Protein AF-A0A0M2GBN3-F1 (afdb_monomer)

Sequence (144 aa):
MLDSSGSTPCVQWPMKGEISLDLTEGSWTAGGGMTFTRVSDGHSLRFTGAHGDLARRSMSVDAAVGDGAARSVDLSTYELDMTKMTVTMPSLNSPGSVEGKPFDTMLTQDGAAVFSRAFGASPVAPGDSVATVAGRVDVVPALG

Organism: NCBI:txid284040

Secondary structure (DSSP, 8-state):
-EE-SSSS-EE---EEEEE-TTSSSEEEEEEEEEEEE-TTT--EEEEEEEEEETTTTEEEEEEEETTPPPEEEEEEEE---GGGEEEE--BTTB-EEEEEEEEEEEEPHHHHHHHHHHHSS-SS-TTSEEEEEEEEEEE-----

Foldseek 3Di:
DFDPVDPDIDDDWDKDWDADLVLQFIKIWTADKDKDADPVPRWIKIWGTWMDTSNQQWIWTFIDTRPRGTDIFGFWGFDDDVVQWDWAPDDPVAFIKIWGDKGFTFGAPRNQVSCCVRPVGRPDDGRDGPDIDTDMDTHDDPPD

Nearest PDB structures (foldseek):
  6jsd-assembly1_A  TM=6.138E-01  e=3.384E-04  Corynebacterium glutamicum ATCC 13032
  6jsa-assembly1_A  TM=6.168E-01  e=3.594E-03  Corynebacterium glutamicum ATCC 13032
  8smu-assembly1_A  TM=5.776E-01  e=1.083E-02  Aequorea victoria
  6jsd-assembly1_B  TM=5.378E-01  e=3.437E-02  Corynebacterium glutamicum ATCC 13032

Solvent-accessible surface area (backbone atoms only — not comparable to full-atom values): 8026 Å² total; per-residue (Å²): 85,81,44,66,89,53,101,63,70,40,78,53,62,64,70,51,70,51,69,45,92,86,60,58,39,38,41,36,38,32,63,65,69,50,74,49,64,43,84,92,78,65,48,27,37,35,39,29,64,36,33,38,38,43,63,79,28,33,32,31,26,30,43,20,45,59,93,45,75,66,40,83,36,56,34,29,36,50,72,86,59,69,91,49,46,47,75,44,77,58,53,102,90,42,70,11,34,44,36,39,56,76,40,56,26,23,24,27,67,59,29,29,50,53,38,24,71,51,70,75,46,42,97,53,58,61,68,36,69,74,46,77,46,64,50,74,47,78,38,70,81,85,81,125

pLDDT: mean 90.74, std 8.34, range [45.16, 98.56]

Structure (mmCIF, N/CA/C/O backbone):
data_AF-A0A0M2GBN3-F1
#
_entry.id   AF-A0A0M2GBN3-F1
#
loop_
_atom_site.group_PDB
_atom_site.id
_atom_site.type_symbol
_atom_site.label_atom_id
_atom_site.label_alt_id
_atom_site.label_comp_id
_atom_site.label_asym_id
_atom_site.label_entity_id
_atom_site.label_seq_id
_atom_site.pdbx_PDB_ins_code
_atom_site.Cartn_x
_atom_site.Cartn_y
_atom_site.Cartn_z
_atom_site.occupancy
_atom_site.B_iso_or_equiv
_atom_site.auth_seq_id
_atom_site.auth_comp_id
_atom_site.auth_asym_id
_atom_site.auth_atom_id
_atom_site.pdbx_PDB_model_num
ATOM 1 N N . MET A 1 1 ? -10.821 0.638 -6.961 1.00 64.75 1 MET A N 1
ATOM 2 C CA . MET A 1 1 ? -12.039 -0.136 -7.303 1.00 64.75 1 MET A CA 1
ATOM 3 C C . MET A 1 1 ? -11.844 -1.554 -6.790 1.00 64.75 1 MET A C 1
ATOM 5 O O . MET A 1 1 ? -10.717 -2.023 -6.859 1.00 64.75 1 MET A O 1
ATOM 9 N N . LEU A 1 2 ? -12.866 -2.197 -6.215 1.00 75.31 2 LEU A N 1
ATOM 10 C CA . LEU A 1 2 ? -12.756 -3.612 -5.848 1.00 75.31 2 LEU A CA 1
ATOM 11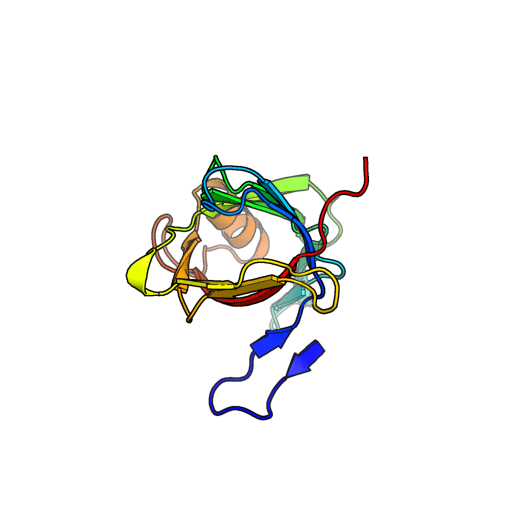 C C . LEU A 1 2 ? -12.852 -4.444 -7.129 1.00 75.31 2 LEU A C 1
ATOM 13 O O . LEU A 1 2 ? -13.855 -4.367 -7.833 1.00 75.31 2 LEU A O 1
ATOM 17 N N . ASP A 1 3 ? -11.804 -5.197 -7.423 1.00 75.69 3 ASP A N 1
ATOM 18 C CA . ASP A 1 3 ? -11.768 -6.183 -8.490 1.00 75.69 3 ASP A CA 1
ATOM 19 C C . ASP A 1 3 ? -11.948 -7.568 -7.871 1.00 75.69 3 ASP A C 1
ATOM 21 O O . ASP A 1 3 ? -11.071 -8.070 -7.173 1.00 75.69 3 ASP A O 1
ATOM 25 N N . SER A 1 4 ? -13.113 -8.168 -8.099 1.00 79.00 4 SER A N 1
ATOM 26 C CA . SER A 1 4 ? -13.454 -9.519 -7.648 1.00 79.00 4 SER A CA 1
ATOM 27 C C . SER A 1 4 ? -13.465 -10.537 -8.792 1.00 79.00 4 SER A C 1
ATOM 29 O O . SER A 1 4 ? -14.097 -11.582 -8.663 1.00 79.00 4 SER A O 1
ATOM 31 N N . SER A 1 5 ? -12.845 -10.221 -9.935 1.00 75.06 5 SER A N 1
ATOM 32 C CA . SER A 1 5 ? -12.803 -11.121 -11.096 1.00 75.06 5 SER A CA 1
ATOM 33 C C . SER A 1 5 ? -11.834 -12.297 -10.916 1.00 75.06 5 SER A C 1
ATOM 35 O O . SER A 1 5 ? -11.997 -13.330 -11.565 1.00 75.06 5 SER A O 1
ATOM 37 N N . GLY A 1 6 ? -10.849 -12.159 -10.022 1.00 71.06 6 GLY A N 1
ATOM 38 C CA . GLY A 1 6 ? -9.901 -13.210 -9.650 1.00 71.06 6 GLY A CA 1
ATOM 39 C C . GLY A 1 6 ? -10.337 -14.045 -8.440 1.00 71.06 6 GLY A C 1
ATOM 40 O O . GLY A 1 6 ? -11.309 -13.736 -7.754 1.00 71.06 6 GLY A O 1
ATOM 41 N N . SER A 1 7 ? -9.566 -15.094 -8.133 1.00 73.19 7 SER A N 1
ATOM 42 C CA . SER A 1 7 ? -9.783 -15.954 -6.954 1.0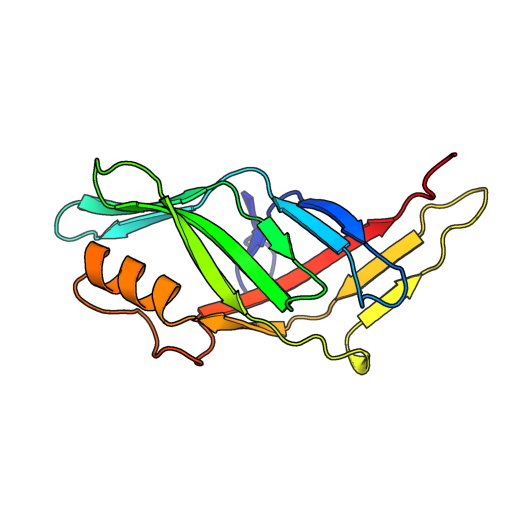0 73.19 7 SER A CA 1
ATOM 43 C C . SER A 1 7 ? -9.594 -15.229 -5.617 1.00 73.19 7 SER A C 1
ATOM 45 O O . SER A 1 7 ? -10.092 -15.692 -4.594 1.00 73.19 7 SER A O 1
ATOM 47 N N . THR A 1 8 ? -8.884 -14.100 -5.633 1.00 72.75 8 THR A N 1
ATOM 48 C CA . THR A 1 8 ? -8.676 -13.223 -4.481 1.00 72.75 8 THR A CA 1
ATOM 49 C C . THR A 1 8 ? -9.129 -11.821 -4.875 1.00 72.75 8 THR A C 1
ATOM 51 O O . THR A 1 8 ? -8.511 -11.230 -5.761 1.00 72.75 8 THR A O 1
ATOM 54 N N . PRO A 1 9 ? -10.203 -11.283 -4.271 1.00 75.75 9 PRO A N 1
ATOM 55 C CA . PRO A 1 9 ? -10.622 -9.915 -4.530 1.00 75.75 9 PRO A CA 1
ATOM 56 C C . PRO A 1 9 ? -9.524 -8.925 -4.136 1.00 75.75 9 PRO A C 1
ATOM 58 O O . PRO A 1 9 ? -9.018 -8.972 -3.015 1.00 75.75 9 PRO A O 1
ATOM 61 N N . CYS A 1 10 ? -9.183 -8.011 -5.039 1.00 81.06 10 CYS A N 1
ATOM 62 C CA . CYS A 1 10 ? -8.128 -7.022 -4.845 1.00 81.06 10 CYS A CA 1
ATOM 63 C C . CYS A 1 10 ? -8.698 -5.608 -4.928 1.00 81.06 10 CYS A C 1
ATOM 65 O O . CYS A 1 10 ? -9.567 -5.311 -5.746 1.00 81.06 10 CYS A O 1
ATOM 67 N N . VAL A 1 11 ? -8.178 -4.694 -4.113 1.00 83.62 11 VAL A N 1
ATOM 68 C CA . VAL A 1 11 ? -8.454 -3.267 -4.295 1.00 83.62 11 VAL A CA 1
ATOM 69 C C . VAL A 1 11 ? -7.442 -2.713 -5.292 1.00 83.62 11 VAL A C 1
ATOM 71 O O . VAL A 1 11 ? -6.245 -2.709 -5.033 1.00 83.62 11 VAL A O 1
ATOM 74 N N . GLN A 1 12 ? -7.925 -2.233 -6.434 1.00 85.31 12 GLN A N 1
ATOM 75 C CA . GLN A 1 12 ? -7.095 -1.568 -7.432 1.00 85.31 12 GLN A CA 1
ATOM 76 C C . GLN A 1 12 ? -6.989 -0.070 -7.138 1.00 85.31 12 GLN A C 1
ATOM 78 O O . GLN A 1 12 ? -8.018 0.610 -6.985 1.00 85.31 12 GLN A O 1
ATOM 83 N N . TRP A 1 13 ? -5.760 0.445 -7.133 1.00 84.62 13 TRP A N 1
ATOM 84 C CA . TRP A 1 13 ? -5.470 1.871 -7.019 1.00 84.62 13 TRP A CA 1
ATOM 85 C C . TRP A 1 13 ? -4.651 2.373 -8.210 1.00 84.62 13 TRP A C 1
ATOM 87 O O . TRP A 1 13 ? -3.619 1.784 -8.529 1.00 84.62 13 TRP A O 1
ATOM 97 N N . PRO A 1 14 ? -5.075 3.469 -8.864 1.00 86.88 14 PRO A N 1
ATOM 98 C CA . PRO A 1 14 ? -4.258 4.110 -9.880 1.00 86.88 14 PRO A CA 1
ATOM 99 C C . PRO A 1 14 ? -3.063 4.795 -9.211 1.00 86.88 14 PRO A C 1
ATOM 101 O O . PRO A 1 14 ? -3.238 5.614 -8.302 1.00 86.88 14 PRO A O 1
ATOM 104 N N . MET A 1 15 ? -1.861 4.465 -9.681 1.00 89.88 15 MET A N 1
ATOM 105 C CA . MET A 1 15 ? -0.604 5.024 -9.191 1.00 89.88 15 MET A CA 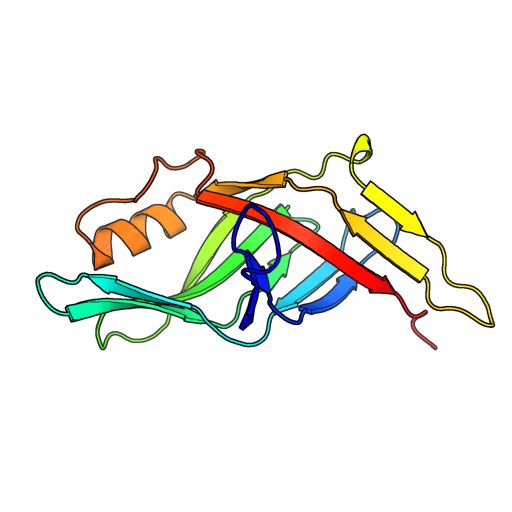1
ATOM 106 C C . MET A 1 15 ? 0.032 5.930 -10.243 1.00 89.88 15 MET A C 1
ATOM 108 O O . MET A 1 15 ? -0.083 5.684 -11.442 1.00 89.88 15 MET A O 1
ATOM 112 N N . LYS A 1 16 ? 0.723 6.970 -9.782 1.00 92.38 16 LYS A N 1
ATOM 113 C CA . LYS A 1 16 ? 1.589 7.822 -10.602 1.00 92.38 16 LYS A CA 1
ATOM 114 C C . LYS A 1 16 ? 2.855 8.152 -9.827 1.00 92.38 16 LYS A C 1
ATOM 116 O O . LYS A 1 16 ? 2.797 8.305 -8.607 1.00 92.38 16 LYS A O 1
ATOM 121 N N . GLY A 1 17 ? 3.972 8.297 -10.519 1.00 92.00 17 GLY A N 1
ATOM 122 C CA . GLY A 1 17 ? 5.248 8.531 -9.866 1.00 92.00 17 GLY A CA 1
ATOM 123 C C . GLY A 1 17 ? 6.413 8.506 -10.834 1.00 92.00 17 GLY A C 1
ATOM 124 O O . GLY A 1 17 ? 6.224 8.375 -12.043 1.00 92.00 17 GLY A O 1
ATOM 125 N N . GLU A 1 18 ? 7.601 8.595 -10.262 1.00 91.62 18 GLU A N 1
ATOM 126 C CA . GLU A 1 18 ? 8.876 8.491 -10.957 1.00 91.62 18 GLU A CA 1
ATOM 127 C C . GLU A 1 18 ? 9.688 7.398 -10.273 1.00 91.62 18 GLU A C 1
ATOM 129 O O . GLU A 1 18 ? 9.801 7.379 -9.049 1.00 91.62 18 GLU A O 1
ATOM 134 N N . ILE A 1 19 ? 10.223 6.464 -11.055 1.00 89.31 19 ILE A N 1
ATOM 135 C CA . ILE A 1 19 ? 11.038 5.359 -10.549 1.00 89.31 19 ILE A CA 1
ATOM 136 C C . ILE A 1 19 ? 12.293 5.212 -11.396 1.00 89.31 19 ILE A C 1
ATOM 138 O O . ILE A 1 19 ? 12.258 5.391 -12.617 1.00 89.31 19 ILE A O 1
ATOM 142 N N . SER A 1 20 ? 13.398 4.854 -10.753 1.00 88.12 20 SER A N 1
ATOM 143 C CA . SER A 1 20 ? 14.586 4.391 -11.450 1.00 88.12 20 SER A CA 1
ATOM 144 C C . SER A 1 20 ? 14.341 2.983 -12.005 1.00 88.12 20 SER A C 1
ATOM 146 O O . SER A 1 20 ? 13.613 2.179 -11.423 1.00 88.12 20 SER A O 1
ATOM 148 N N . LEU A 1 21 ? 14.931 2.661 -13.158 1.00 82.19 21 LEU A N 1
ATOM 149 C CA . LEU A 1 21 ? 14.709 1.366 -13.822 1.00 82.19 21 LEU A CA 1
ATOM 150 C C . LEU A 1 21 ? 15.380 0.19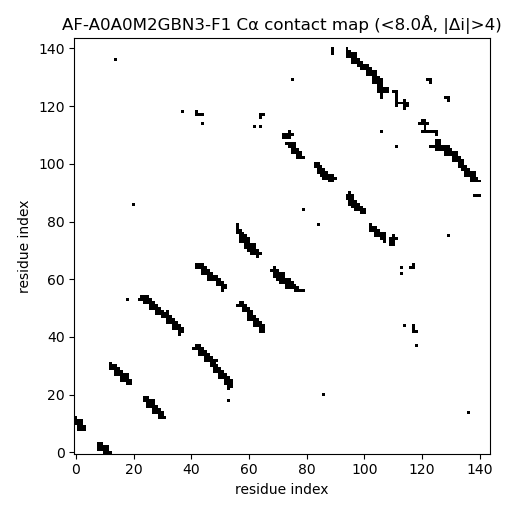0 -13.098 1.00 82.19 21 LEU A C 1
ATOM 152 O O . LEU A 1 21 ? 14.963 -0.953 -13.263 1.00 82.19 21 LEU A O 1
ATOM 156 N N . ASP A 1 22 ? 16.396 0.465 -12.283 1.00 86.69 22 ASP A N 1
ATOM 157 C CA . ASP A 1 22 ? 17.009 -0.499 -11.365 1.00 86.69 22 ASP A CA 1
ATOM 158 C C . ASP A 1 22 ? 16.214 -0.656 -10.051 1.00 86.69 22 ASP A C 1
ATOM 160 O O . ASP A 1 22 ? 16.592 -1.452 -9.192 1.00 86.69 22 ASP A O 1
ATOM 164 N N . LEU A 1 23 ? 15.098 0.073 -9.908 1.00 88.88 23 LEU A N 1
ATOM 165 C CA . LEU A 1 23 ? 14.180 0.052 -8.769 1.00 88.88 23 LEU A CA 1
ATOM 166 C C . LEU A 1 23 ? 14.846 0.381 -7.424 1.00 88.88 23 LEU A C 1
ATOM 168 O O . LEU A 1 23 ? 14.370 -0.061 -6.371 1.00 88.88 23 LEU A O 1
ATOM 172 N N . THR A 1 24 ? 15.953 1.122 -7.435 1.00 91.12 24 THR A N 1
ATOM 173 C CA . THR A 1 24 ? 16.660 1.565 -6.225 1.00 91.12 24 THR A CA 1
ATOM 174 C C . THR A 1 24 ? 16.111 2.881 -5.682 1.00 91.12 24 THR A C 1
ATOM 176 O O . THR A 1 24 ? 16.101 3.074 -4.468 1.00 91.12 24 THR A O 1
ATOM 179 N N . GLU A 1 25 ? 15.579 3.741 -6.550 1.00 93.50 25 GLU A N 1
ATOM 180 C CA . GLU A 1 25 ? 15.081 5.072 -6.216 1.00 93.50 25 GLU A CA 1
ATOM 181 C C . GLU A 1 25 ? 13.736 5.354 -6.883 1.00 93.50 25 GLU A C 1
ATOM 183 O O . GLU A 1 25 ? 13.368 4.774 -7.904 1.00 93.50 25 GLU A O 1
ATOM 188 N N . GLY A 1 26 ? 12.987 6.281 -6.297 1.00 92.25 26 GLY A N 1
ATOM 189 C CA . GLY A 1 26 ? 11.717 6.718 -6.845 1.00 92.25 26 GLY A CA 1
ATOM 190 C C . GLY A 1 26 ? 10.658 6.946 -5.789 1.00 92.25 26 GLY A C 1
ATOM 191 O O . GLY A 1 26 ? 10.793 6.553 -4.627 1.00 92.25 26 GLY A O 1
ATOM 192 N N . SER A 1 27 ? 9.575 7.565 -6.224 1.00 94.81 27 SER A N 1
ATOM 193 C CA . SER A 1 27 ? 8.390 7.776 -5.416 1.00 94.81 27 SER A CA 1
ATOM 194 C C . SER A 1 27 ? 7.138 7.615 -6.255 1.00 94.81 27 SER A C 1
ATOM 196 O O . SER A 1 27 ? 7.117 7.856 -7.464 1.00 94.81 27 SER A O 1
ATOM 198 N N . TRP A 1 28 ? 6.067 7.193 -5.602 1.00 93.25 28 TRP A N 1
ATOM 199 C CA . TRP A 1 28 ? 4.761 7.108 -6.228 1.00 93.25 28 TRP A CA 1
ATOM 200 C C . TRP A 1 28 ? 3.682 7.564 -5.266 1.00 93.25 28 TRP A C 1
ATOM 202 O O . TRP A 1 28 ? 3.825 7.518 -4.050 1.00 93.25 28 TRP A O 1
ATOM 212 N N . THR A 1 29 ? 2.571 7.999 -5.839 1.00 94.25 29 THR A N 1
ATOM 213 C CA . THR A 1 29 ? 1.349 8.332 -5.119 1.00 94.25 29 THR A CA 1
ATOM 214 C C . THR A 1 29 ? 0.205 7.537 -5.712 1.00 94.25 29 THR A C 1
ATOM 216 O O . THR A 1 29 ? 0.138 7.351 -6.931 1.00 94.25 29 THR A O 1
ATOM 219 N N . ALA A 1 30 ? -0.702 7.076 -4.860 1.00 90.12 30 ALA A N 1
ATOM 220 C CA . ALA A 1 30 ? -1.927 6.431 -5.289 1.00 90.12 30 ALA A CA 1
ATOM 221 C C . ALA A 1 30 ? -3.130 7.323 -4.977 1.00 90.12 30 ALA A C 1
ATOM 223 O O . ALA A 1 30 ? -3.284 7.850 -3.872 1.00 90.12 30 ALA A O 1
ATOM 224 N N . GLY A 1 31 ? -3.993 7.500 -5.975 1.00 85.12 31 GLY A N 1
ATOM 225 C CA . GLY A 1 31 ? -5.258 8.200 -5.794 1.00 85.12 31 GLY A CA 1
ATOM 226 C C . GLY A 1 31 ? -6.280 7.335 -5.053 1.00 85.12 31 GLY A C 1
ATOM 227 O O . GLY A 1 31 ? -6.329 6.119 -5.229 1.00 85.12 31 GLY A O 1
ATOM 228 N N . GLY A 1 32 ? -7.153 7.979 -4.278 1.00 86.31 32 GLY A N 1
ATOM 229 C CA . GLY A 1 32 ? -8.266 7.327 -3.588 1.00 86.31 32 GLY A CA 1
ATOM 230 C C . GLY A 1 32 ? -8.042 7.157 -2.087 1.00 86.31 32 GLY A C 1
ATOM 231 O O . GLY A 1 32 ? -7.325 7.929 -1.450 1.00 86.31 32 GLY A O 1
ATOM 232 N N . GLY A 1 33 ? -8.733 6.180 -1.507 1.00 89.75 33 GLY A N 1
ATOM 233 C CA . GLY A 1 33 ? -8.648 5.878 -0.087 1.00 89.75 33 GLY A CA 1
ATOM 234 C C . GLY A 1 33 ? -9.409 4.616 0.288 1.00 89.75 33 GLY A C 1
ATOM 235 O O . GLY A 1 33 ? -10.173 4.069 -0.511 1.00 89.75 33 GLY A O 1
ATOM 236 N N . MET A 1 34 ? -9.188 4.171 1.517 1.00 90.69 34 MET A N 1
ATOM 237 C CA . MET A 1 34 ? -9.821 3.002 2.113 1.00 90.69 34 MET A CA 1
ATOM 238 C C . MET A 1 34 ? -10.391 3.383 3.472 1.00 90.69 34 MET A C 1
ATOM 240 O O . MET A 1 34 ? -9.721 4.052 4.255 1.00 90.69 34 MET A O 1
ATOM 244 N N . THR A 1 35 ? -11.617 2.950 3.748 1.00 93.62 35 THR A N 1
ATOM 245 C CA . THR A 1 35 ? -12.256 3.145 5.049 1.00 93.62 35 THR A CA 1
ATOM 246 C C . THR A 1 35 ? -12.613 1.790 5.629 1.00 93.62 35 THR A C 1
ATOM 248 O O . THR A 1 35 ? -13.327 1.010 5.001 1.00 93.62 35 THR A O 1
ATOM 251 N N . PHE A 1 36 ? -12.140 1.535 6.840 1.00 93.50 36 PHE A N 1
ATOM 252 C CA . PHE A 1 36 ? -12.572 0.428 7.676 1.00 93.50 36 PHE A CA 1
ATOM 253 C C . PHE A 1 36 ? -13.589 0.955 8.674 1.00 93.50 36 PHE A C 1
ATOM 255 O O . PHE A 1 36 ? -13.321 1.951 9.341 1.00 93.50 36 PHE A O 1
ATOM 262 N N . THR A 1 37 ? -14.723 0.276 8.804 1.00 94.75 37 THR A N 1
ATOM 263 C CA . THR A 1 37 ? -15.758 0.626 9.778 1.00 94.75 37 THR A CA 1
ATOM 264 C C . THR A 1 37 ? -16.029 -0.582 10.654 1.00 94.75 37 THR A C 1
ATOM 266 O O . THR A 1 37 ? -16.371 -1.657 10.157 1.00 94.75 37 THR A O 1
ATOM 269 N N . ARG A 1 38 ? -15.884 -0.417 11.967 1.00 92.00 38 ARG A N 1
ATOM 270 C CA . ARG A 1 38 ? -16.227 -1.448 12.937 1.00 92.00 38 ARG A CA 1
ATOM 271 C C . ARG A 1 38 ? -17.746 -1.560 13.019 1.00 92.00 38 ARG A C 1
ATOM 273 O O . ARG A 1 38 ? -18.432 -0.617 13.397 1.00 92.00 38 ARG A O 1
ATOM 280 N N . VAL A 1 39 ? -18.272 -2.733 12.676 1.00 92.75 39 VAL A N 1
ATOM 281 C CA . VAL A 1 39 ? -19.722 -2.971 12.566 1.00 92.75 39 VAL A CA 1
ATOM 282 C C . VAL A 1 39 ? -20.462 -2.745 13.889 1.00 92.75 39 VAL A C 1
ATOM 284 O O . VAL A 1 39 ? -21.602 -2.298 13.874 1.00 92.75 39 VAL A O 1
ATOM 287 N N . SER A 1 40 ? -19.828 -3.030 15.030 1.00 92.81 40 SER A N 1
ATOM 288 C CA . SER A 1 40 ? -20.490 -2.973 16.338 1.00 92.81 40 SER A CA 1
ATOM 289 C C . SER A 1 40 ? -20.884 -1.565 16.788 1.00 92.81 40 SER A C 1
ATOM 291 O O . SER A 1 40 ? -21.837 -1.430 17.548 1.00 92.81 40 SER A O 1
ATOM 293 N N . ASP A 1 41 ? -20.152 -0.530 16.370 1.00 92.38 41 ASP A N 1
ATOM 294 C CA . ASP A 1 41 ? -20.349 0.843 16.857 1.00 92.38 41 ASP A CA 1
ATOM 295 C C . ASP A 1 41 ? -20.124 1.936 15.802 1.00 92.38 41 ASP A C 1
ATOM 297 O O . ASP A 1 41 ? -20.200 3.122 16.113 1.00 92.38 41 ASP A O 1
ATOM 301 N N . GLY A 1 42 ? -19.844 1.558 14.554 1.00 92.06 42 GLY A N 1
ATOM 302 C CA . GLY A 1 42 ? -19.613 2.496 13.460 1.00 92.06 42 GLY A CA 1
ATOM 303 C C . GLY A 1 42 ? -18.280 3.242 13.539 1.00 92.06 42 GLY A C 1
ATOM 304 O O . GLY A 1 42 ? -18.044 4.121 12.712 1.00 92.06 42 GLY A O 1
ATOM 305 N N . HIS A 1 43 ? -17.395 2.910 14.486 1.00 94.31 43 HIS A N 1
ATOM 306 C CA . HIS A 1 43 ? -16.099 3.574 14.591 1.00 94.31 43 HIS A CA 1
ATOM 307 C C . HIS A 1 43 ? -15.246 3.280 13.353 1.00 94.31 43 HIS A C 1
ATOM 309 O O . HIS A 1 43 ? -15.150 2.128 12.923 1.00 94.31 43 HIS A O 1
ATOM 315 N N . SER A 1 44 ? -14.627 4.308 12.769 1.00 96.62 44 SER A N 1
ATOM 316 C CA . SER A 1 44 ? -13.967 4.190 11.468 1.00 96.62 44 SER A CA 1
ATOM 317 C C . SER A 1 44 ? -12.486 4.552 11.483 1.00 96.62 44 SER A C 1
ATOM 319 O O . SER A 1 44 ? -12.053 5.437 12.214 1.00 96.62 44 SER A O 1
ATOM 321 N N . LEU A 1 45 ? -11.724 3.923 10.595 1.00 97.50 45 LEU A N 1
ATOM 322 C CA . LEU A 1 45 ? -10.360 4.287 10.232 1.00 97.50 45 LEU A CA 1
ATOM 323 C C . LEU A 1 45 ? -10.316 4.531 8.730 1.00 97.50 45 LEU A C 1
ATOM 325 O O . LEU A 1 45 ? -10.646 3.641 7.948 1.00 97.50 45 LEU A O 1
ATOM 329 N N . ARG A 1 46 ? -9.901 5.727 8.326 1.00 96.75 46 ARG A N 1
ATOM 330 C CA . ARG A 1 46 ? -9.756 6.110 6.926 1.00 96.75 46 ARG A CA 1
ATOM 331 C C . ARG A 1 46 ? -8.289 6.331 6.592 1.00 96.75 46 ARG A C 1
ATOM 333 O O . ARG A 1 46 ? -7.622 7.107 7.267 1.00 96.75 46 ARG A O 1
ATOM 340 N N . PHE A 1 47 ? -7.840 5.706 5.513 1.00 95.81 47 PHE A N 1
ATOM 341 C CA . PHE A 1 47 ? -6.556 5.953 4.875 1.00 95.81 47 PHE A CA 1
ATOM 342 C C . PHE A 1 47 ? -6.757 6.652 3.533 1.00 95.81 47 PHE A C 1
ATOM 344 O O . PHE A 1 47 ? -7.601 6.247 2.729 1.00 95.81 47 PHE A O 1
ATOM 351 N N . THR A 1 48 ? -5.975 7.692 3.284 1.00 94.56 48 THR A N 1
ATOM 352 C CA . THR A 1 48 ? -5.922 8.442 2.022 1.00 94.56 48 THR A CA 1
ATOM 353 C C . THR A 1 48 ? -4.478 8.800 1.688 1.00 94.56 48 THR A C 1
ATOM 355 O O . THR A 1 48 ? -3.593 8.590 2.510 1.00 94.56 48 THR A O 1
ATOM 358 N N . GLY A 1 49 ? -4.235 9.348 0.495 1.00 93.31 49 GLY A N 1
ATOM 359 C CA . GLY A 1 49 ? -2.940 9.961 0.177 1.00 93.31 49 GLY A CA 1
ATOM 360 C C . GLY A 1 49 ? -1.768 8.984 0.250 1.00 93.31 49 GLY A C 1
ATOM 361 O O . GLY A 1 49 ? -0.707 9.346 0.742 1.00 93.31 49 GLY A O 1
ATOM 362 N N . ALA A 1 50 ? -1.970 7.738 -0.190 1.00 94.69 50 ALA A N 1
ATOM 363 C CA . ALA A 1 50 ? -0.915 6.738 -0.130 1.00 94.69 50 ALA A CA 1
ATOM 364 C C . ALA A 1 50 ? 0.286 7.175 -0.977 1.00 94.69 50 ALA A C 1
ATOM 366 O O . ALA A 1 50 ? 0.132 7.534 -2.149 1.00 94.69 50 ALA A O 1
ATOM 367 N N . HIS A 1 51 ? 1.465 7.130 -0.370 1.00 96.12 51 HIS A N 1
ATOM 368 C CA . HIS A 1 51 ? 2.734 7.507 -0.965 1.00 96.12 51 HIS A CA 1
ATOM 369 C C . HIS A 1 51 ? 3.760 6.406 -0.706 1.00 96.12 51 HIS A C 1
ATOM 371 O O . HIS A 1 51 ? 3.967 6.010 0.439 1.00 96.12 51 HIS A O 1
ATOM 377 N N . GLY A 1 52 ? 4.423 5.927 -1.752 1.00 95.19 52 GLY A N 1
ATOM 378 C CA . GLY A 1 52 ? 5.541 5.002 -1.623 1.00 95.19 52 GLY A CA 1
ATOM 379 C C . GLY A 1 52 ? 6.874 5.680 -1.881 1.00 95.19 52 GLY A C 1
ATOM 380 O O . GLY A 1 52 ? 7.003 6.465 -2.816 1.00 95.19 52 GLY A O 1
ATOM 381 N N . ASP A 1 53 ? 7.866 5.331 -1.069 1.00 96.25 53 ASP A N 1
ATOM 382 C CA . ASP A 1 53 ? 9.269 5.700 -1.241 1.00 96.25 53 ASP A CA 1
ATOM 383 C C . ASP A 1 53 ? 10.064 4.425 -1.540 1.00 96.25 53 ASP A C 1
ATOM 385 O O . ASP A 1 53 ? 10.094 3.485 -0.736 1.00 96.25 53 ASP A O 1
ATOM 389 N N . LEU A 1 54 ? 10.656 4.367 -2.733 1.00 93.81 54 LEU A N 1
ATOM 390 C CA . LEU A 1 54 ? 11.318 3.170 -3.232 1.00 93.81 54 LEU A CA 1
ATOM 391 C C . LEU A 1 54 ? 12.686 2.952 -2.581 1.00 93.81 54 LEU A C 1
ATOM 393 O O . LEU A 1 54 ? 13.050 1.802 -2.338 1.00 93.81 54 LEU A O 1
ATOM 397 N N . ALA A 1 55 ? 13.397 4.031 -2.246 1.00 94.50 55 ALA A N 1
ATOM 398 C CA . ALA A 1 55 ? 14.700 3.972 -1.588 1.00 94.50 55 ALA A CA 1
ATOM 399 C C . ALA A 1 55 ? 14.564 3.531 -0.126 1.00 94.50 55 ALA A C 1
ATOM 401 O O . ALA A 1 55 ? 15.336 2.703 0.360 1.00 94.50 55 ALA A O 1
ATOM 402 N N . ARG A 1 56 ? 13.542 4.038 0.571 1.00 95.88 56 ARG A N 1
ATOM 403 C CA . ARG A 1 56 ? 13.220 3.647 1.953 1.00 95.88 56 ARG A CA 1
ATOM 404 C C . ARG A 1 56 ? 12.439 2.345 2.048 1.00 95.88 56 ARG A C 1
ATOM 406 O O . ARG A 1 56 ? 12.290 1.821 3.149 1.00 95.88 56 ARG A O 1
ATOM 413 N N . ARG A 1 57 ? 11.937 1.841 0.917 1.00 95.38 57 ARG A N 1
ATOM 414 C CA . ARG A 1 57 ? 11.079 0.655 0.838 1.00 95.38 57 ARG A CA 1
ATOM 415 C C . ARG A 1 57 ? 9.870 0.762 1.769 1.00 95.38 57 ARG A C 1
ATOM 417 O O . ARG A 1 57 ? 9.539 -0.166 2.507 1.00 95.38 57 ARG A O 1
ATOM 424 N N . SER A 1 58 ? 9.230 1.926 1.762 1.00 96.69 58 SER A N 1
ATOM 425 C CA . SER A 1 58 ? 8.138 2.245 2.675 1.00 96.69 58 SER A CA 1
ATOM 426 C C . SER A 1 58 ? 6.923 2.802 1.952 1.00 96.69 58 SER A C 1
ATOM 428 O O . SER A 1 58 ? 7.001 3.305 0.829 1.00 96.69 58 SER A O 1
ATOM 430 N N . MET A 1 59 ? 5.778 2.679 2.613 1.00 96.31 59 MET A N 1
ATOM 431 C CA . MET A 1 59 ? 4.510 3.263 2.218 1.00 96.31 59 MET A CA 1
ATOM 432 C C . MET A 1 59 ? 3.948 4.053 3.393 1.00 96.31 59 MET A C 1
ATOM 434 O O . MET A 1 59 ? 3.719 3.495 4.470 1.00 96.31 59 MET A O 1
ATOM 438 N N . SER A 1 60 ? 3.683 5.331 3.165 1.00 97.56 60 SER A N 1
ATOM 439 C CA . SER A 1 60 ? 2.991 6.213 4.093 1.00 97.56 60 SER A CA 1
ATOM 440 C C . SER A 1 60 ? 1.591 6.550 3.589 1.00 97.56 60 SER A C 1
ATOM 442 O O . SER A 1 60 ? 1.287 6.444 2.399 1.00 97.56 60 SER A O 1
ATOM 444 N N . VAL A 1 61 ? 0.709 6.907 4.517 1.00 97.44 61 VAL A N 1
ATOM 445 C CA . VAL A 1 61 ? -0.680 7.297 4.250 1.00 97.44 61 VAL A CA 1
ATOM 446 C C . VAL A 1 61 ? -1.093 8.413 5.199 1.00 97.44 61 VAL A C 1
ATOM 448 O O . VAL A 1 61 ? -0.581 8.520 6.312 1.00 97.44 61 VAL A O 1
ATOM 451 N N . ASP A 1 62 ? -2.101 9.180 4.810 1.00 97.88 62 ASP A N 1
ATOM 452 C CA . ASP A 1 62 ? -2.843 10.034 5.725 1.00 97.88 62 ASP A CA 1
ATOM 453 C C . ASP A 1 62 ? -3.941 9.217 6.415 1.00 97.88 62 ASP A C 1
ATOM 455 O O . ASP A 1 62 ? -4.878 8.739 5.769 1.00 97.88 62 ASP A O 1
ATOM 459 N N . ALA A 1 63 ? -3.835 9.061 7.735 1.00 97.94 63 ALA A N 1
ATOM 460 C CA . ALA A 1 63 ? -4.755 8.283 8.554 1.00 97.94 63 ALA A CA 1
ATOM 461 C C . ALA A 1 63 ? -5.653 9.170 9.432 1.00 97.94 63 ALA A C 1
ATOM 463 O O . ALA A 1 63 ? -5.165 9.951 10.255 1.00 97.94 63 ALA A O 1
ATOM 464 N N . ALA A 1 64 ? -6.970 8.995 9.323 1.00 97.94 64 ALA A N 1
ATOM 465 C CA . ALA A 1 64 ? -7.980 9.607 10.190 1.00 97.94 64 ALA A CA 1
ATOM 466 C C . ALA A 1 64 ? -8.749 8.524 10.966 1.00 97.94 64 ALA A C 1
ATOM 468 O O . ALA A 1 64 ? -9.184 7.533 10.385 1.00 97.94 64 ALA A O 1
ATOM 469 N N . VAL A 1 65 ? -8.923 8.714 12.277 1.00 97.12 65 VAL A N 1
ATOM 470 C CA . VAL A 1 65 ? -9.657 7.784 13.161 1.00 97.12 65 VAL A CA 1
ATOM 471 C C . VAL A 1 65 ? -10.885 8.497 13.705 1.00 97.12 65 VAL A C 1
ATOM 473 O O . VAL A 1 65 ? -10.738 9.571 14.295 1.00 97.12 65 VAL A O 1
ATOM 476 N N . GLY A 1 66 ? -12.064 7.907 13.511 1.00 94.31 66 GLY A N 1
ATOM 477 C CA . GLY A 1 66 ? -13.355 8.559 13.723 1.00 94.31 66 GLY A CA 1
ATOM 478 C C . GLY A 1 66 ? -13.422 9.892 12.975 1.00 94.31 66 GLY A C 1
ATOM 479 O O . GLY A 1 66 ? -12.980 9.987 11.831 1.00 94.31 66 GLY A O 1
ATOM 480 N N . ASP A 1 67 ? -13.879 10.931 13.671 1.00 91.50 67 ASP A N 1
ATOM 481 C CA . ASP A 1 67 ? -13.929 12.314 13.170 1.00 91.50 67 ASP A CA 1
ATOM 482 C C . ASP A 1 67 ? -12.621 13.097 13.408 1.00 91.50 67 ASP A C 1
ATOM 484 O O . ASP A 1 67 ? -12.568 14.322 13.292 1.00 91.50 67 ASP A O 1
ATOM 488 N N . GLY A 1 68 ? -11.546 12.405 13.799 1.00 93.38 68 GLY A N 1
ATOM 489 C CA . GLY A 1 68 ? -10.249 13.020 14.047 1.00 93.38 68 GLY A CA 1
ATOM 490 C C . GLY A 1 68 ? -9.575 13.523 12.769 1.00 93.38 68 GLY A C 1
ATOM 491 O O . GLY A 1 68 ? -9.764 12.981 11.682 1.00 93.38 68 GLY A O 1
ATOM 492 N N . ALA A 1 69 ? -8.712 14.531 12.916 1.00 95.06 69 ALA A N 1
ATOM 49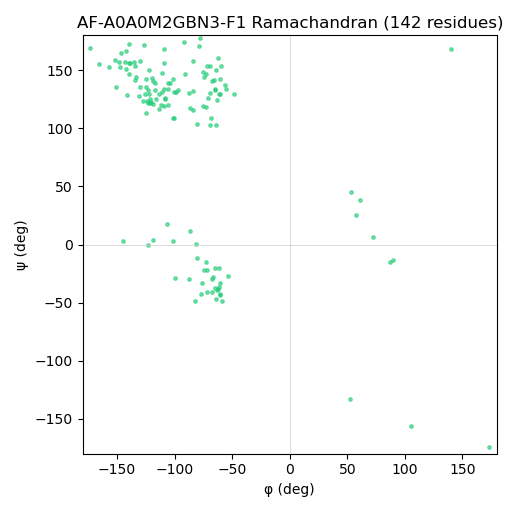3 C CA . ALA A 1 69 ? -7.901 15.033 11.811 1.00 95.06 69 ALA A CA 1
ATOM 494 C C . ALA A 1 69 ? -6.973 13.946 11.242 1.00 95.06 69 ALA A C 1
ATOM 496 O O . ALA A 1 69 ? -6.392 13.153 11.994 1.00 95.06 69 ALA A O 1
ATOM 497 N N . ALA A 1 70 ? -6.810 13.955 9.918 1.00 97.06 70 ALA A N 1
ATOM 498 C CA . ALA A 1 70 ? -5.862 13.092 9.232 1.00 97.06 70 ALA A CA 1
ATOM 499 C C . ALA A 1 70 ? -4.420 13.459 9.612 1.00 97.06 70 ALA A C 1
ATOM 501 O O . ALA A 1 70 ? -4.087 14.636 9.775 1.00 97.06 70 ALA A O 1
ATOM 502 N N . ARG A 1 71 ? -3.568 12.446 9.772 1.00 97.00 71 ARG A N 1
ATOM 503 C CA . ARG A 1 71 ? -2.132 12.604 10.024 1.00 97.00 71 ARG A CA 1
ATOM 504 C C . ARG A 1 71 ? -1.352 11.647 9.140 1.00 97.00 71 ARG A C 1
ATOM 506 O O . ARG A 1 71 ? -1.783 10.507 8.988 1.00 97.00 71 ARG A O 1
ATOM 513 N N . SER A 1 72 ? -0.213 12.100 8.629 1.00 97.31 72 SER A N 1
ATOM 514 C CA . SER A 1 72 ? 0.716 11.235 7.907 1.00 97.31 72 SER A CA 1
ATOM 515 C C . SER A 1 72 ? 1.296 10.182 8.850 1.00 97.31 72 SER A C 1
ATOM 517 O O . SER A 1 72 ? 1.651 10.489 9.993 1.00 97.31 72 SER A O 1
ATOM 519 N N . VAL A 1 73 ? 1.316 8.939 8.382 1.00 97.75 73 VAL A N 1
ATOM 520 C CA . VAL A 1 73 ? 1.744 7.750 9.117 1.00 97.75 73 VAL A CA 1
ATOM 521 C C . VAL A 1 73 ? 2.512 6.858 8.158 1.00 97.75 73 VAL A C 1
ATOM 523 O O . VAL A 1 73 ? 1.994 6.508 7.096 1.00 97.75 73 VAL A O 1
ATOM 526 N N . ASP A 1 74 ? 3.709 6.437 8.555 1.00 97.38 74 ASP A N 1
ATOM 527 C CA . ASP A 1 74 ? 4.420 5.353 7.883 1.00 97.38 74 ASP A CA 1
ATOM 528 C C . ASP A 1 74 ? 3.655 4.063 8.166 1.00 97.38 74 ASP A C 1
ATOM 530 O O . ASP A 1 74 ? 3.697 3.548 9.277 1.00 97.38 74 ASP A O 1
ATOM 534 N N . LEU A 1 75 ? 2.879 3.578 7.199 1.00 97.75 75 LEU A N 1
ATOM 535 C CA . LEU A 1 75 ? 1.943 2.474 7.403 1.00 97.75 75 LEU A CA 1
ATOM 536 C C . LEU A 1 75 ? 2.646 1.125 7.322 1.00 97.75 75 LEU A C 1
ATOM 538 O O . LEU A 1 75 ? 2.425 0.253 8.159 1.00 97.75 75 LEU A O 1
ATOM 542 N N . SER A 1 76 ? 3.454 0.936 6.283 1.00 98.00 76 SER A N 1
ATOM 543 C CA . SER A 1 76 ? 4.092 -0.349 6.018 1.00 98.00 76 SER A CA 1
ATOM 544 C C . SER A 1 76 ? 5.446 -0.187 5.349 1.00 98.00 76 SER A C 1
ATOM 546 O O . SER A 1 76 ? 5.723 0.827 4.707 1.00 98.00 76 SER A O 1
ATOM 548 N N . THR A 1 77 ? 6.282 -1.203 5.491 1.00 98.06 77 THR A N 1
ATOM 549 C CA . THR A 1 77 ? 7.493 -1.396 4.694 1.00 98.06 77 THR A CA 1
ATOM 550 C C . THR A 1 77 ? 7.300 -2.569 3.745 1.00 98.06 77 THR A C 1
ATOM 552 O O . THR A 1 77 ? 6.329 -3.317 3.845 1.00 98.06 77 THR A O 1
ATOM 555 N N . TYR A 1 78 ? 8.196 -2.729 2.784 1.00 95.25 78 TYR A N 1
ATOM 556 C CA . TYR A 1 78 ? 8.192 -3.871 1.880 1.00 95.25 78 TYR A CA 1
ATOM 557 C C . TYR A 1 78 ? 9.614 -4.252 1.492 1.00 95.25 78 TYR A C 1
ATOM 559 O O . TYR A 1 78 ? 10.550 -3.480 1.663 1.00 95.25 78 TYR A O 1
ATOM 567 N N . GLU A 1 79 ? 9.782 -5.441 0.934 1.00 92.88 79 GLU A N 1
ATOM 568 C CA . GLU A 1 79 ? 11.030 -5.844 0.297 1.00 92.88 79 GLU A CA 1
ATOM 569 C C . GLU A 1 79 ? 10.766 -6.137 -1.175 1.00 92.88 79 GLU A C 1
ATOM 571 O O . GLU A 1 79 ? 9.728 -6.697 -1.533 1.00 92.88 79 GLU A O 1
ATOM 576 N N . LEU A 1 80 ? 11.704 -5.745 -2.039 1.00 89.06 80 LEU A N 1
ATOM 577 C CA . LEU A 1 80 ? 11.630 -6.070 -3.457 1.00 89.06 80 LEU A CA 1
ATOM 578 C C . LEU A 1 80 ? 12.540 -7.251 -3.763 1.00 89.06 80 LEU A C 1
ATOM 580 O O . LEU A 1 80 ? 13.763 -7.132 -3.799 1.00 89.06 80 LEU A O 1
ATOM 584 N N . ASP A 1 81 ? 11.916 -8.388 -4.038 1.00 90.62 81 ASP A N 1
ATOM 585 C CA . ASP A 1 81 ? 12.590 -9.531 -4.631 1.00 90.62 81 ASP A CA 1
ATOM 586 C C . ASP A 1 81 ? 12.715 -9.304 -6.142 1.00 90.62 81 ASP A C 1
ATOM 588 O O . ASP A 1 81 ? 11.751 -9.455 -6.896 1.00 90.62 81 ASP A O 1
ATOM 592 N N . MET A 1 82 ? 13.916 -8.946 -6.596 1.00 89.31 82 MET A N 1
ATOM 593 C CA . MET A 1 82 ? 14.176 -8.676 -8.014 1.00 89.31 82 MET A CA 1
ATOM 594 C C . MET A 1 82 ? 13.936 -9.896 -8.911 1.00 89.31 82 MET A C 1
ATOM 596 O O . MET A 1 82 ? 13.685 -9.729 -10.101 1.00 89.31 82 MET A O 1
ATOM 600 N N . THR A 1 83 ? 13.928 -11.120 -8.368 1.00 92.00 83 THR A N 1
ATOM 601 C CA . THR A 1 83 ? 13.574 -12.328 -9.138 1.00 92.00 83 THR A CA 1
ATOM 602 C C . THR A 1 83 ? 12.075 -12.417 -9.447 1.00 92.00 83 THR A C 1
ATOM 604 O O . THR A 1 83 ? 11.649 -13.175 -10.322 1.00 92.00 83 THR A O 1
ATOM 607 N N . LYS A 1 84 ? 11.261 -11.617 -8.751 1.00 91.25 84 LYS A N 1
ATOM 608 C CA . LYS A 1 84 ? 9.812 -11.478 -8.937 1.00 91.25 84 LYS A CA 1
ATOM 609 C C . LYS A 1 84 ? 9.423 -10.221 -9.716 1.00 91.25 84 LYS A C 1
ATOM 611 O O . LYS A 1 84 ? 8.227 -9.989 -9.907 1.00 91.25 84 LYS A O 1
ATOM 616 N N . MET A 1 85 ? 10.408 -9.454 -10.181 1.00 92.38 85 MET A N 1
ATOM 617 C CA . MET A 1 85 ? 10.218 -8.243 -10.970 1.00 92.38 85 MET A CA 1
ATOM 618 C C . MET A 1 85 ? 10.536 -8.498 -12.440 1.00 92.38 85 MET A C 1
ATOM 620 O O . MET A 1 85 ? 11.501 -9.178 -12.780 1.00 92.38 85 MET A O 1
ATOM 624 N N . THR A 1 86 ? 9.722 -7.935 -13.325 1.00 94.38 86 THR A N 1
ATOM 625 C CA . THR A 1 86 ? 9.994 -7.863 -14.762 1.00 94.38 86 THR A CA 1
ATOM 626 C C . THR A 1 86 ? 10.065 -6.399 -15.163 1.00 94.38 86 THR A C 1
ATOM 628 O O . THR A 1 86 ? 9.102 -5.661 -14.976 1.00 94.38 86 THR A O 1
ATOM 631 N N . VAL A 1 87 ? 11.210 -5.986 -15.708 1.00 91.31 87 VAL A N 1
ATOM 632 C CA . VAL A 1 87 ? 11.428 -4.629 -16.219 1.00 91.31 87 VAL A CA 1
ATOM 633 C C . VAL A 1 87 ? 11.567 -4.698 -17.734 1.00 91.31 87 VAL A C 1
ATOM 635 O O . VAL A 1 87 ? 12.465 -5.357 -18.257 1.00 91.31 87 VAL A O 1
ATOM 638 N N . THR A 1 88 ? 10.679 -4.002 -18.435 1.00 90.94 88 THR A N 1
ATOM 639 C CA . THR A 1 88 ? 10.716 -3.827 -19.886 1.00 90.94 88 THR A CA 1
ATOM 640 C C . THR A 1 88 ? 11.164 -2.406 -20.189 1.00 90.94 88 THR A C 1
ATOM 642 O O . THR A 1 88 ? 10.510 -1.446 -19.786 1.00 90.94 88 THR A O 1
ATOM 645 N N . MET A 1 89 ? 12.275 -2.261 -20.909 1.00 88.25 89 MET A N 1
ATOM 646 C CA . MET A 1 89 ? 12.795 -0.947 -21.291 1.00 88.25 89 MET A CA 1
ATOM 647 C C . MET A 1 89 ? 11.856 -0.246 -22.287 1.00 88.25 89 MET A C 1
ATOM 649 O O . MET A 1 89 ? 11.357 -0.904 -23.206 1.00 88.25 89 MET A O 1
ATOM 653 N N . PRO A 1 90 ? 11.644 1.078 -22.168 1.00 85.88 90 PRO A N 1
ATOM 654 C CA . PRO A 1 90 ? 10.917 1.832 -23.182 1.00 85.88 90 PRO A CA 1
ATOM 655 C C . PRO A 1 90 ? 11.671 1.833 -24.519 1.00 85.88 90 PRO A C 1
ATOM 657 O O . PRO A 1 90 ? 12.901 1.797 -24.566 1.00 85.88 90 PRO A O 1
ATOM 660 N N . SER A 1 91 ? 10.924 1.917 -25.619 1.00 83.62 91 SER A N 1
ATOM 661 C CA . SER A 1 91 ? 11.452 2.095 -26.977 1.00 83.62 91 SER A CA 1
ATOM 662 C C . SER A 1 91 ? 10.792 3.300 -27.650 1.00 83.62 91 SER A C 1
ATOM 664 O O . SER A 1 91 ? 9.808 3.833 -27.144 1.00 83.62 91 SER A O 1
ATOM 666 N N . LEU A 1 92 ? 11.287 3.706 -28.824 1.00 79.75 92 LEU A N 1
ATOM 667 C CA . LEU A 1 92 ? 10.717 4.829 -29.588 1.00 79.75 92 LEU A CA 1
ATOM 668 C C . LEU A 1 92 ? 9.207 4.693 -29.856 1.00 79.75 92 LEU A C 1
ATOM 670 O O . LEU A 1 92 ? 8.529 5.703 -29.999 1.00 79.75 92 LEU A O 1
ATOM 674 N N . ASN A 1 93 ? 8.687 3.462 -29.915 1.00 84.44 93 ASN A N 1
ATOM 675 C CA . ASN A 1 93 ? 7.301 3.179 -30.296 1.00 84.44 93 ASN A CA 1
ATOM 676 C C . ASN A 1 93 ? 6.482 2.485 -29.194 1.00 84.44 93 ASN A C 1
ATOM 678 O O . ASN A 1 93 ? 5.347 2.092 -29.448 1.00 84.44 93 ASN A O 1
ATOM 682 N N . SER A 1 94 ? 7.041 2.283 -27.997 1.00 83.06 94 SER A N 1
ATOM 683 C CA . SER A 1 94 ? 6.341 1.597 -26.905 1.00 83.06 94 SER A CA 1
ATOM 684 C C . SER A 1 94 ? 6.821 2.099 -25.547 1.00 83.06 94 SER A C 1
ATOM 686 O O . SER A 1 94 ? 8.039 2.179 -25.349 1.00 83.06 94 SER A O 1
ATOM 688 N N . PRO A 1 95 ? 5.908 2.360 -24.590 1.00 86.31 95 PRO A N 1
ATOM 689 C CA . PRO A 1 95 ? 6.308 2.553 -23.204 1.00 86.31 95 PRO A CA 1
ATOM 690 C C . PRO A 1 95 ? 7.021 1.298 -22.688 1.00 86.31 95 PRO A C 1
ATOM 692 O O . PRO A 1 95 ? 6.810 0.187 -23.189 1.00 86.31 95 PRO A O 1
ATOM 695 N N . GLY A 1 96 ? 7.884 1.499 -21.699 1.00 89.25 96 GLY A N 1
ATOM 696 C CA . GLY A 1 96 ? 8.416 0.426 -20.877 1.00 89.25 96 GLY A CA 1
ATOM 697 C C . GLY A 1 96 ? 7.389 -0.006 -19.836 1.00 89.25 96 GLY A C 1
ATOM 698 O O . GLY A 1 96 ? 6.313 0.582 -19.719 1.00 89.25 96 GLY A O 1
ATOM 699 N N . SER A 1 97 ? 7.724 -1.014 -19.045 1.00 91.06 97 SER A N 1
ATOM 700 C CA . SER A 1 97 ? 6.899 -1.426 -17.913 1.00 91.06 97 SER A CA 1
ATOM 701 C C . SER A 1 97 ? 7.748 -1.956 -16.772 1.00 91.06 97 SER A C 1
ATOM 703 O O . SER A 1 97 ? 8.836 -2.492 -16.979 1.00 91.06 97 SER A O 1
ATOM 705 N N . VAL A 1 98 ? 7.226 -1.825 -15.559 1.00 91.12 98 VAL A N 1
ATOM 706 C CA . VAL A 1 98 ? 7.689 -2.574 -14.396 1.00 91.12 98 VAL A CA 1
ATOM 707 C C . VAL A 1 98 ? 6.505 -3.368 -13.877 1.00 91.12 98 VAL A C 1
ATOM 709 O O . VAL A 1 98 ? 5.452 -2.811 -13.569 1.00 91.12 98 VAL A O 1
ATOM 712 N N . GLU A 1 99 ? 6.677 -4.679 -13.805 1.00 92.62 99 GLU A N 1
ATOM 713 C CA . GLU A 1 99 ? 5.672 -5.623 -13.335 1.00 92.62 99 GLU A CA 1
ATOM 714 C C . GLU A 1 99 ? 6.224 -6.398 -12.144 1.00 92.62 99 GLU A C 1
ATOM 716 O O . GLU A 1 99 ? 7.253 -7.068 -12.249 1.00 92.62 99 GLU A O 1
ATOM 721 N N . GLY A 1 100 ? 5.529 -6.309 -11.013 1.00 90.94 100 GLY A N 1
ATOM 722 C CA . GLY A 1 100 ? 5.839 -7.055 -9.803 1.00 90.94 100 GLY A CA 1
ATOM 723 C C . GLY A 1 100 ? 4.805 -8.140 -9.548 1.00 90.94 100 GLY A C 1
ATOM 724 O O . GLY A 1 100 ? 3.604 -7.862 -9.461 1.00 90.94 100 GLY A O 1
ATOM 725 N N . LYS A 1 101 ? 5.274 -9.383 -9.383 1.00 91.12 101 LYS A N 1
ATOM 726 C CA . LYS A 1 101 ? 4.444 -10.459 -8.818 1.00 91.12 101 LYS A CA 1
ATOM 727 C C . LYS A 1 101 ? 4.040 -10.111 -7.377 1.00 91.12 101 LYS A C 1
ATOM 729 O O . LYS A 1 101 ? 4.728 -9.306 -6.754 1.00 91.12 101 LYS A O 1
ATOM 734 N N . PRO A 1 102 ? 2.980 -10.738 -6.831 1.00 91.06 102 PRO A N 1
ATOM 735 C CA . PRO A 1 102 ? 2.566 -10.511 -5.452 1.00 91.06 102 PRO A CA 1
ATOM 736 C C . PRO A 1 102 ? 3.724 -10.595 -4.444 1.00 91.06 102 PRO A C 1
ATOM 738 O O . PRO A 1 102 ? 4.483 -11.571 -4.441 1.00 91.06 102 PRO A O 1
ATOM 741 N N . PHE A 1 103 ? 3.836 -9.580 -3.591 1.00 91.56 103 PHE A N 1
ATOM 742 C CA . PHE A 1 103 ? 4.748 -9.510 -2.451 1.00 91.56 103 PHE A CA 1
ATOM 743 C C . PHE A 1 103 ? 4.034 -8.896 -1.247 1.00 91.56 103 PHE A C 1
ATOM 745 O O . PHE A 1 103 ? 3.048 -8.175 -1.396 1.00 91.56 103 PHE A O 1
ATOM 752 N N . ASP A 1 104 ? 4.525 -9.193 -0.052 1.00 94.88 104 ASP A N 1
ATOM 753 C CA . ASP A 1 104 ? 3.890 -8.754 1.184 1.00 94.88 104 ASP A CA 1
ATOM 754 C C . ASP A 1 104 ? 4.439 -7.403 1.659 1.00 94.88 104 ASP A C 1
ATOM 756 O O . ASP A 1 104 ? 5.624 -7.099 1.499 1.00 94.88 104 ASP A O 1
ATOM 760 N N . THR A 1 105 ? 3.573 -6.602 2.277 1.00 95.81 105 THR A N 1
ATOM 761 C CA . THR A 1 105 ? 3.945 -5.386 3.002 1.00 95.81 105 THR A CA 1
ATOM 762 C C . THR A 1 105 ? 3.856 -5.635 4.502 1.00 95.81 105 THR A C 1
ATOM 764 O O . THR A 1 105 ? 2.894 -6.224 4.996 1.00 95.81 105 THR A O 1
ATOM 767 N N . MET A 1 106 ? 4.876 -5.207 5.238 1.00 98.12 106 MET A N 1
ATOM 768 C CA . MET A 1 106 ? 5.019 -5.445 6.671 1.00 98.12 106 MET A CA 1
ATOM 769 C C . MET A 1 106 ? 4.515 -4.241 7.456 1.00 98.12 106 MET A C 1
ATOM 771 O O . MET A 1 106 ? 4.871 -3.103 7.147 1.00 98.12 106 MET A O 1
ATOM 775 N N . LEU A 1 107 ? 3.700 -4.471 8.483 1.00 98.56 107 LEU A N 1
ATOM 776 C CA . LEU A 1 107 ? 3.142 -3.393 9.296 1.00 98.56 107 LEU A CA 1
ATOM 777 C C . LEU A 1 107 ? 4.236 -2.715 10.131 1.00 98.56 107 LEU A C 1
ATOM 779 O O . LEU A 1 107 ? 4.988 -3.384 10.839 1.00 98.56 107 LEU A O 1
ATOM 783 N N . THR A 1 108 ? 4.313 -1.388 10.111 1.00 98.56 108 THR A N 1
ATOM 784 C CA . THR A 1 108 ? 5.228 -0.655 11.002 1.00 98.56 108 THR A CA 1
ATOM 785 C C . THR A 1 108 ? 4.650 -0.535 12.419 1.00 98.56 108 THR A C 1
ATOM 787 O O . THR A 1 108 ? 3.470 -0.801 12.667 1.00 98.56 108 THR A O 1
ATOM 790 N N . GLN A 1 109 ? 5.467 -0.063 13.368 1.00 98.25 109 GLN A N 1
ATOM 791 C CA . GLN A 1 109 ? 4.974 0.303 14.701 1.00 98.25 109 GLN A CA 1
ATOM 792 C C . GLN A 1 109 ? 3.923 1.424 14.639 1.00 98.25 109 GLN A C 1
ATOM 794 O O . GLN A 1 109 ? 2.885 1.324 15.295 1.00 98.25 109 GLN A O 1
ATOM 799 N N . ASP A 1 110 ? 4.150 2.450 13.815 1.00 97.88 110 ASP A N 1
ATOM 800 C CA . ASP A 1 110 ? 3.231 3.583 13.670 1.00 97.88 110 ASP A CA 1
ATOM 801 C C . ASP A 1 110 ? 1.907 3.165 13.015 1.00 97.88 110 ASP A C 1
ATOM 803 O O . ASP A 1 110 ? 0.826 3.546 13.477 1.00 97.88 110 ASP A O 1
ATOM 807 N N . GLY A 1 111 ? 1.966 2.299 12.000 1.00 97.56 111 GLY A N 1
ATOM 808 C CA . GLY A 1 111 ? 0.794 1.684 11.383 1.00 97.56 111 GLY A CA 1
ATOM 809 C C . GLY A 1 111 ? -0.030 0.886 12.395 1.00 97.56 111 GLY A C 1
ATOM 810 O O . GLY A 1 111 ? -1.241 1.094 12.521 1.00 97.56 111 GLY A O 1
ATOM 811 N N . ALA A 1 112 ? 0.620 0.027 13.187 1.00 98.19 112 ALA A N 1
ATOM 812 C CA . ALA A 1 112 ? -0.036 -0.748 14.241 1.00 98.19 112 ALA A CA 1
ATOM 813 C C . ALA A 1 112 ? -0.674 0.139 15.326 1.00 98.19 112 ALA A C 1
ATOM 815 O O . ALA A 1 112 ? -1.767 -0.163 15.823 1.00 98.19 112 ALA A O 1
ATOM 816 N N . ALA A 1 113 ? -0.033 1.259 15.673 1.00 98.00 113 ALA A N 1
ATOM 817 C CA . ALA A 1 113 ? -0.564 2.221 16.634 1.00 98.00 113 ALA A CA 1
ATOM 818 C C . ALA A 1 113 ? -1.849 2.895 16.126 1.00 98.00 113 ALA A C 1
ATOM 820 O O . ALA A 1 113 ? -2.786 3.097 16.903 1.00 98.00 113 ALA A O 1
ATOM 821 N N . VAL A 1 114 ? -1.946 3.192 14.826 1.00 97.38 114 VAL A N 1
ATOM 822 C CA . VAL A 1 114 ? -3.174 3.733 14.222 1.00 97.38 114 VAL A CA 1
ATOM 823 C C . VAL A 1 114 ? -4.326 2.739 14.294 1.00 97.38 114 VAL A C 1
ATOM 825 O O . VAL A 1 114 ? -5.421 3.118 14.717 1.00 97.38 114 VAL A O 1
ATOM 828 N N . PHE A 1 115 ? -4.091 1.476 13.930 1.00 96.94 115 PHE A N 1
ATOM 829 C CA . PHE A 1 115 ? -5.117 0.439 14.057 1.00 96.94 115 PHE A CA 1
ATOM 830 C C . PHE A 1 115 ? -5.546 0.253 15.511 1.00 96.94 115 PHE A C 1
ATOM 832 O O . PHE A 1 115 ? -6.740 0.226 15.798 1.00 96.94 115 PHE A O 1
ATOM 839 N N . SER A 1 116 ? -4.588 0.224 16.440 1.00 96.69 116 SER A N 1
ATOM 840 C CA . SER A 1 116 ? -4.874 0.108 17.873 1.00 96.69 116 SER A CA 1
ATOM 841 C C . SER A 1 116 ? -5.687 1.292 18.395 1.00 96.69 116 SER A C 1
ATOM 843 O O . SER A 1 116 ? -6.618 1.098 19.173 1.00 96.69 116 SER A O 1
ATOM 845 N N . ARG A 1 117 ? -5.412 2.513 17.921 1.00 95.06 117 ARG A N 1
ATOM 846 C CA . ARG A 1 117 ? -6.209 3.703 18.255 1.00 95.06 117 ARG A CA 1
ATOM 847 C C . ARG A 1 117 ? -7.647 3.596 17.751 1.00 95.06 117 ARG A C 1
ATOM 849 O O . ARG A 1 117 ? -8.555 4.035 18.447 1.00 95.06 117 ARG A O 1
ATOM 856 N N . ALA A 1 118 ? -7.849 3.045 16.556 1.00 95.19 118 ALA A N 1
ATOM 857 C CA . ALA A 1 118 ? -9.175 2.904 15.963 1.00 95.19 118 ALA A CA 1
ATOM 858 C C . ALA A 1 118 ? -9.978 1.745 16.568 1.00 95.19 118 ALA A C 1
ATOM 860 O O . ALA A 1 118 ? -11.170 1.872 16.837 1.00 95.19 118 ALA A O 1
ATOM 861 N N . PHE A 1 119 ? -9.343 0.598 16.786 1.00 95.75 119 PHE A N 1
ATOM 862 C CA . PHE A 1 119 ? -10.058 -0.654 17.037 1.00 95.75 119 PHE A CA 1
ATOM 863 C C . PHE A 1 119 ? -9.694 -1.329 18.359 1.00 95.75 119 PHE A C 1
ATOM 865 O O . PHE A 1 119 ? -10.292 -2.346 18.699 1.00 95.75 119 PHE A O 1
ATOM 872 N N . GLY A 1 120 ? -8.778 -0.749 19.136 1.00 95.38 120 GLY A N 1
ATOM 873 C CA . GLY A 1 120 ? -8.299 -1.280 20.416 1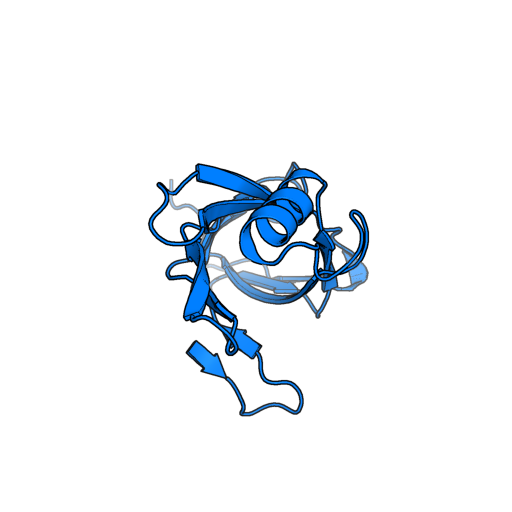.00 95.38 120 GLY A CA 1
ATOM 874 C C . GLY A 1 120 ? -7.129 -2.259 20.285 1.00 95.38 120 GLY A C 1
ATOM 875 O O . GLY A 1 120 ? -6.449 -2.516 21.273 1.00 95.38 120 GLY A O 1
ATOM 876 N N . ALA A 1 121 ? -6.864 -2.768 19.080 1.00 95.62 121 ALA A N 1
ATOM 877 C CA . ALA A 1 121 ? -5.711 -3.604 18.766 1.00 95.62 121 ALA A CA 1
ATOM 878 C C . ALA A 1 121 ? -5.308 -3.460 17.291 1.00 95.62 121 ALA A C 1
ATOM 880 O O . ALA A 1 121 ? -6.114 -3.069 16.443 1.00 95.62 121 ALA A O 1
ATOM 881 N N . SER A 1 122 ? -4.056 -3.799 16.997 1.00 96.81 122 SER A N 1
ATOM 882 C CA . SER A 1 122 ? -3.558 -3.957 15.632 1.00 96.81 122 SER A CA 1
ATOM 883 C C . SER A 1 122 ? -4.082 -5.264 15.014 1.00 96.81 122 SER A C 1
ATOM 885 O O . SER A 1 122 ? -4.198 -6.251 15.743 1.00 96.81 122 SER A O 1
ATOM 887 N N . PRO A 1 123 ? -4.390 -5.318 13.701 1.00 94.31 123 PRO A N 1
ATOM 888 C CA . PRO A 1 123 ? -4.859 -6.545 13.048 1.00 94.31 123 PRO A CA 1
ATOM 889 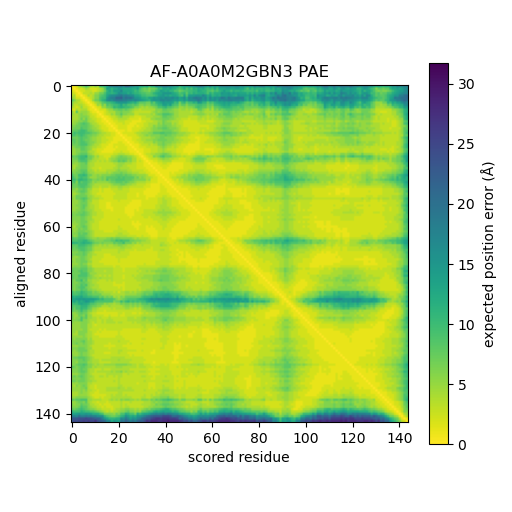C C . PRO A 1 123 ? -3.790 -7.646 12.991 1.00 94.31 123 PRO A C 1
ATOM 891 O O . PRO A 1 123 ? -4.132 -8.824 12.975 1.00 94.31 123 PRO A O 1
ATOM 894 N N . VAL A 1 124 ? -2.515 -7.255 12.968 1.00 97.31 124 VAL A N 1
ATOM 895 C CA . VAL A 1 124 ? -1.328 -8.125 12.995 1.00 97.31 124 VAL A CA 1
ATOM 896 C C . VAL A 1 124 ? -0.237 -7.473 13.852 1.00 97.31 124 VAL A C 1
ATOM 898 O O . VAL A 1 124 ? -0.350 -6.286 14.188 1.00 97.31 124 VAL A O 1
ATOM 901 N N . ALA A 1 125 ? 0.810 -8.207 14.237 1.00 97.69 125 ALA A N 1
ATOM 902 C CA . ALA A 1 125 ? 1.920 -7.600 14.970 1.00 97.69 125 ALA A CA 1
ATOM 903 C C . ALA A 1 125 ? 2.764 -6.692 14.047 1.00 97.69 125 ALA A C 1
ATOM 905 O O . ALA A 1 125 ? 2.805 -6.909 12.835 1.00 97.69 125 ALA A O 1
ATOM 906 N N . PRO A 1 126 ? 3.455 -5.666 14.579 1.00 98.12 126 PRO A N 1
ATOM 907 C CA . PRO A 1 126 ? 4.465 -4.948 13.806 1.00 98.12 126 PRO A CA 1
ATOM 908 C C . PRO A 1 126 ? 5.522 -5.915 13.257 1.00 98.12 126 PRO A C 1
ATOM 910 O O . PRO A 1 126 ? 6.036 -6.749 14.000 1.00 98.12 126 PRO A O 1
ATOM 913 N N . GLY A 1 127 ? 5.859 -5.776 11.977 1.00 97.69 127 GLY A N 1
ATOM 914 C CA . GLY A 1 127 ? 6.752 -6.675 11.247 1.00 97.69 127 GLY A CA 1
ATOM 915 C C . GLY A 1 127 ? 6.051 -7.848 10.559 1.00 97.69 127 GLY A C 1
ATOM 916 O O . GLY A 1 127 ? 6.666 -8.458 9.692 1.00 97.69 127 GLY A O 1
ATOM 917 N N . ASP A 1 128 ? 4.784 -8.128 10.879 1.00 97.94 128 ASP A N 1
ATOM 918 C CA . ASP A 1 128 ? 3.987 -9.122 10.157 1.00 97.94 128 ASP A CA 1
ATOM 919 C C . ASP A 1 128 ? 3.343 -8.512 8.905 1.00 97.94 128 ASP A C 1
ATOM 921 O O . ASP A 1 128 ? 3.119 -7.298 8.811 1.00 97.94 128 ASP A O 1
ATOM 925 N N . SER A 1 129 ? 2.991 -9.379 7.954 1.00 96.94 129 SER A N 1
ATOM 926 C CA . SER A 1 129 ? 2.293 -8.983 6.731 1.00 96.94 129 SER A CA 1
ATOM 927 C C . SER A 1 129 ? 0.914 -8.395 7.042 1.00 96.94 129 SER A C 1
ATOM 929 O O . SER A 1 129 ? 0.081 -9.046 7.676 1.00 96.94 129 SER A O 1
ATOM 931 N N . VAL A 1 130 ? 0.655 -7.171 6.572 1.00 94.50 130 VAL A N 1
ATOM 932 C CA . VAL A 1 130 ? -0.667 -6.521 6.658 1.00 94.50 130 VAL A CA 1
ATOM 933 C C . VAL A 1 130 ? -1.447 -6.621 5.351 1.00 94.50 130 VAL A C 1
ATOM 935 O O . VAL A 1 130 ? -2.679 -6.623 5.362 1.00 94.50 130 VAL A O 1
ATOM 938 N N . ALA A 1 131 ? -0.749 -6.693 4.219 1.00 91.50 131 ALA A N 1
ATOM 939 C CA . ALA A 1 131 ? -1.355 -6.819 2.906 1.00 91.50 131 ALA A CA 1
ATOM 940 C C . ALA A 1 131 ? -0.372 -7.432 1.907 1.00 91.50 131 ALA A C 1
ATOM 942 O O . ALA A 1 131 ? 0.836 -7.231 1.995 1.00 91.50 131 ALA A O 1
ATOM 943 N N . THR A 1 132 ? -0.916 -8.104 0.898 1.00 91.94 132 THR A N 1
ATOM 944 C CA . THR A 1 132 ? -0.163 -8.515 -0.288 1.00 91.94 132 THR A CA 1
ATOM 945 C C . THR A 1 132 ? -0.460 -7.540 -1.425 1.00 91.94 132 THR A C 1
ATOM 947 O O . THR A 1 132 ? -1.621 -7.245 -1.715 1.00 91.94 132 THR A O 1
ATOM 950 N N . VAL A 1 133 ? 0.585 -7.046 -2.084 1.00 89.94 133 VAL A N 1
ATOM 951 C CA . VAL A 1 133 ? 0.512 -6.099 -3.199 1.00 89.9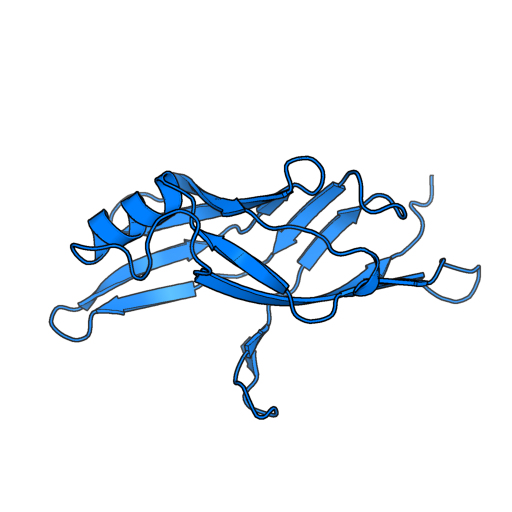4 133 VAL A CA 1
ATOM 952 C C . VAL A 1 133 ? 1.087 -6.745 -4.452 1.00 89.94 133 VAL A C 1
ATOM 954 O O . VAL A 1 133 ? 2.106 -7.424 -4.415 1.00 89.94 133 VAL A O 1
ATOM 957 N N . ALA A 1 134 ? 0.434 -6.507 -5.583 1.00 89.94 134 ALA A N 1
ATOM 958 C CA . ALA A 1 134 ? 0.962 -6.783 -6.911 1.00 89.94 134 ALA A CA 1
ATOM 959 C C . ALA A 1 134 ? 0.673 -5.571 -7.792 1.00 89.94 134 ALA A C 1
ATOM 961 O O . ALA A 1 134 ? -0.285 -4.834 -7.542 1.00 89.94 134 ALA A O 1
ATOM 962 N N . GLY A 1 135 ? 1.480 -5.354 -8.825 1.00 87.56 135 GLY A N 1
ATOM 963 C CA . GLY A 1 135 ? 1.303 -4.162 -9.635 1.00 87.56 135 GLY A CA 1
ATOM 964 C C . GLY A 1 135 ? 2.036 -4.201 -10.956 1.00 87.56 135 GLY A C 1
ATOM 965 O O . GLY A 1 135 ? 3.053 -4.872 -11.121 1.00 87.56 135 GLY A O 1
ATOM 966 N N . ARG A 1 136 ? 1.499 -3.418 -11.883 1.00 89.44 136 ARG A N 1
ATOM 967 C CA . ARG A 1 136 ? 2.143 -3.024 -13.125 1.00 89.44 136 ARG A CA 1
ATOM 968 C C . ARG A 1 136 ? 2.139 -1.507 -13.183 1.00 89.44 136 ARG A C 1
ATOM 970 O O . ARG A 1 136 ? 1.108 -0.889 -12.922 1.00 89.44 136 ARG A O 1
ATOM 977 N N . VAL A 1 137 ? 3.268 -0.931 -13.561 1.00 88.19 137 VAL A N 1
ATOM 978 C CA . VAL A 1 137 ? 3.365 0.474 -13.948 1.00 88.19 137 VAL A CA 1
ATOM 979 C C . VAL A 1 137 ? 3.941 0.546 -15.350 1.00 88.19 137 VAL A C 1
ATOM 981 O O . VAL A 1 137 ? 4.925 -0.126 -15.658 1.00 88.19 137 VAL A O 1
ATOM 984 N N . ASP A 1 138 ? 3.314 1.341 -16.208 1.00 89.38 138 ASP A N 1
ATOM 985 C CA . ASP A 1 138 ? 3.890 1.664 -17.507 1.00 89.38 138 ASP A CA 1
ATOM 986 C C . ASP A 1 138 ? 4.859 2.840 -17.323 1.00 89.38 138 ASP A C 1
ATOM 988 O O . ASP A 1 138 ? 4.543 3.829 -16.659 1.00 89.38 138 ASP A O 1
ATOM 992 N N . VAL A 1 139 ? 6.060 2.714 -17.886 1.00 85.50 139 VAL A N 1
ATOM 993 C CA . VAL A 1 139 ? 7.147 3.687 -17.749 1.00 85.50 139 VAL A CA 1
ATOM 994 C C . VAL A 1 139 ? 7.342 4.395 -19.079 1.00 85.50 139 VAL A C 1
ATOM 996 O O . VAL A 1 139 ? 7.679 3.779 -20.091 1.00 85.50 139 VAL A O 1
ATOM 999 N N . VAL A 1 140 ? 7.160 5.709 -19.078 1.00 83.19 140 VAL A N 1
ATOM 1000 C CA . VAL A 1 140 ? 7.496 6.565 -20.217 1.00 83.19 140 VAL A CA 1
ATOM 1001 C C . VAL A 1 140 ? 8.829 7.265 -19.947 1.00 83.19 140 VAL A C 1
ATOM 1003 O O . VAL A 1 140 ? 9.086 7.635 -18.801 1.00 83.19 140 VAL A O 1
ATOM 1006 N N . PRO A 1 141 ? 9.701 7.444 -20.956 1.00 72.06 141 PRO A N 1
ATOM 1007 C CA . PRO A 1 141 ? 10.909 8.240 -20.784 1.00 72.06 141 PRO A CA 1
ATOM 1008 C C . PRO A 1 141 ? 10.554 9.650 -20.304 1.00 72.06 141 PRO A C 1
ATOM 1010 O O . PRO A 1 141 ? 9.636 10.268 -20.847 1.00 72.06 141 PRO A O 1
ATOM 1013 N N . ALA A 1 142 ? 11.304 10.176 -19.334 1.00 66.25 142 ALA A N 1
ATOM 1014 C CA . ALA A 1 142 ? 11.287 11.604 -19.053 1.00 66.25 142 ALA A CA 1
ATOM 1015 C C . ALA A 1 142 ? 11.841 12.314 -20.296 1.00 66.25 142 ALA A C 1
ATOM 1017 O O . ALA A 1 142 ? 13.039 12.252 -20.574 1.00 66.25 142 ALA A O 1
ATOM 1018 N N . LEU A 1 143 ? 10.962 12.900 -21.109 1.00 57.62 143 LEU A N 1
ATOM 1019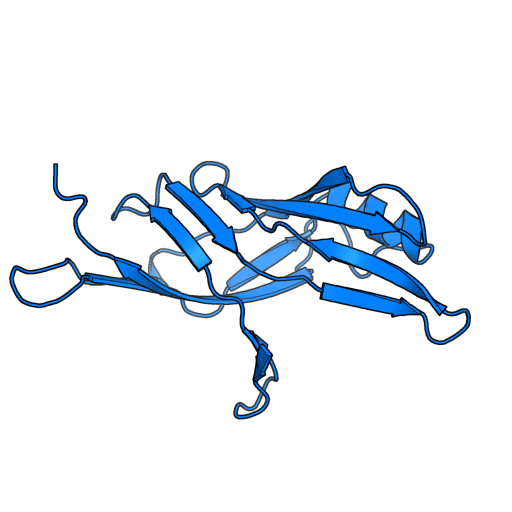 C CA . LEU A 1 143 ? 11.390 13.773 -22.194 1.00 57.62 143 LEU A CA 1
ATOM 1020 C C . LEU A 1 143 ? 11.973 15.026 -21.532 1.00 57.62 143 LEU A C 1
ATOM 1022 O O . LEU A 1 143 ? 11.234 15.774 -20.891 1.00 57.62 143 LEU A O 1
ATOM 1026 N N . GLY A 1 144 ? 13.298 15.168 -21.607 1.00 45.16 144 GLY A N 1
ATOM 1027 C CA . GLY A 1 144 ? 14.010 16.379 -21.193 1.00 45.16 144 GLY A CA 1
ATOM 1028 C C . GLY A 1 144 ? 13.702 17.576 -22.080 1.00 45.16 144 GLY A C 1
ATOM 1029 O O . GLY A 1 144 ? 13.220 17.371 -23.219 1.00 45.16 144 GLY A O 1
#

Mean predicted aligned error: 4.83 Å

Radius of gyration: 16.63 Å; Cα contacts (8 Å, |Δi|>4): 301; chains: 1; bounding box: 38×32×51 Å